Protein AF-A0ABD2ESM4-F1 (afdb_monomer_lite)

Structure (mmCIF, N/CA/C/O backbone):
data_AF-A0ABD2ESM4-F1
#
_entry.id   AF-A0ABD2ESM4-F1
#
loop_
_atom_site.group_PDB
_atom_site.id
_atom_site.type_symbol
_atom_site.label_atom_id
_atom_site.label_alt_id
_atom_site.label_comp_id
_atom_site.label_asym_id
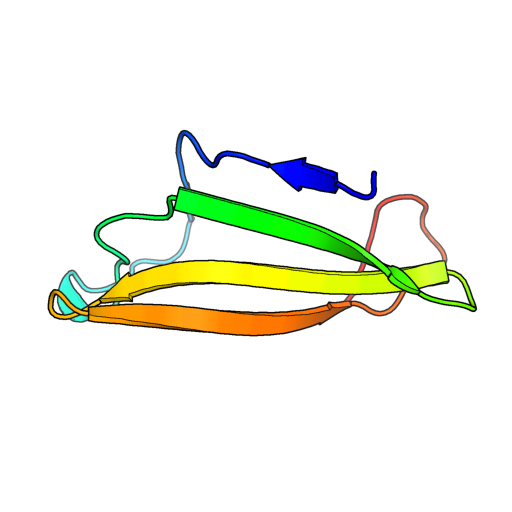_atom_site.label_entity_id
_atom_site.label_seq_id
_atom_site.pdbx_PDB_ins_code
_atom_site.Cartn_x
_atom_site.Cartn_y
_atom_site.Cartn_z
_atom_site.occupancy
_atom_site.B_iso_or_equiv
_atom_site.auth_seq_id
_atom_site.auth_comp_id
_atom_site.auth_asym_id
_atom_site.auth_atom_id
_atom_site.pdbx_PDB_model_num
ATOM 1 N N . MET A 1 1 ? -0.741 -0.889 -13.345 1.00 71.19 1 MET A N 1
ATOM 2 C CA . MET A 1 1 ? -0.987 -1.300 -11.944 1.00 71.19 1 MET A CA 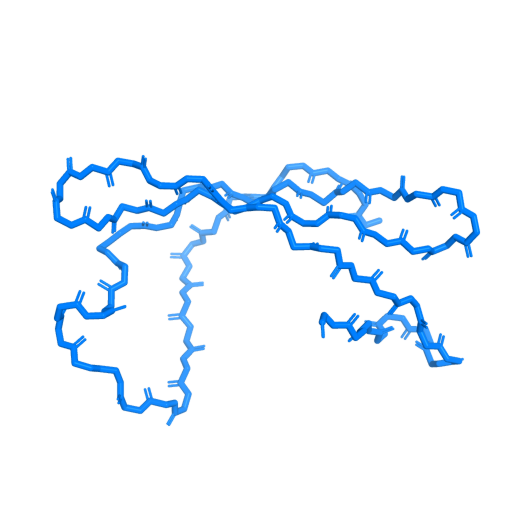1
ATOM 3 C C . MET A 1 1 ? -1.005 -0.110 -10.977 1.00 71.19 1 MET A C 1
ATOM 5 O O . MET A 1 1 ? -1.412 -0.286 -9.835 1.00 71.19 1 MET A O 1
ATOM 9 N N . SER A 1 2 ? -0.617 1.094 -11.422 1.00 89.25 2 SER A N 1
ATOM 10 C CA . SER A 1 2 ? -0.779 2.321 -10.642 1.00 89.25 2 SER A CA 1
ATOM 11 C C . SER A 1 2 ? -2.254 2.670 -10.437 1.00 89.25 2 SER A C 1
ATOM 13 O O . SER A 1 2 ? -3.092 2.397 -11.298 1.00 89.25 2 SER A O 1
ATOM 15 N N . GLY A 1 3 ? -2.561 3.254 -9.283 1.00 93.00 3 GLY A N 1
ATOM 16 C CA . GLY A 1 3 ? -3.914 3.621 -8.883 1.00 93.00 3 GLY A CA 1
ATOM 17 C C . GLY A 1 3 ? -4.167 3.411 -7.394 1.00 93.00 3 GLY A C 1
ATOM 18 O O . GLY A 1 3 ? -3.306 2.932 -6.653 1.00 93.00 3 GLY A O 1
ATOM 19 N N . THR A 1 4 ? -5.373 3.776 -6.972 1.00 93.56 4 THR A N 1
ATOM 20 C CA . THR A 1 4 ? -5.846 3.600 -5.598 1.00 93.56 4 THR A CA 1
ATOM 21 C C . THR A 1 4 ? -6.670 2.324 -5.490 1.0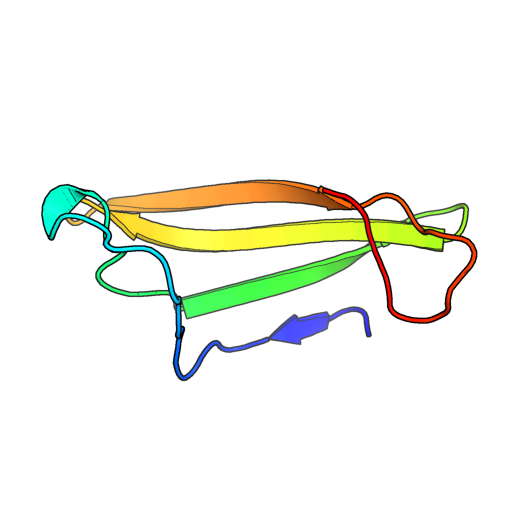0 93.56 4 THR A C 1
ATOM 23 O O . THR A 1 4 ? -7.625 2.120 -6.237 1.00 93.56 4 THR A O 1
ATOM 26 N N . TRP A 1 5 ? -6.314 1.489 -4.523 1.00 91.56 5 TRP A N 1
ATOM 27 C CA . TRP A 1 5 ? -6.912 0.191 -4.259 1.00 91.56 5 TRP A CA 1
ATOM 28 C C . TRP A 1 5 ? -7.537 0.178 -2.866 1.00 91.56 5 TRP A C 1
ATOM 30 O O . TRP A 1 5 ? -6.906 0.552 -1.875 1.00 91.56 5 TRP A O 1
ATOM 40 N N . TYR A 1 6 ? -8.781 -0.289 -2.788 1.00 90.25 6 TYR A N 1
ATOM 41 C CA . TYR A 1 6 ? -9.482 -0.491 -1.524 1.00 90.25 6 TYR A CA 1
ATOM 42 C C . TYR A 1 6 ? -9.257 -1.918 -1.045 1.00 90.25 6 TYR A C 1
ATOM 44 O O . TYR A 1 6 ? -9.690 -2.883 -1.681 1.00 90.25 6 TYR A O 1
ATOM 52 N N . VAL A 1 7 ? -8.569 -2.052 0.085 1.00 90.12 7 VAL A N 1
ATOM 53 C CA . VAL A 1 7 ? -8.260 -3.357 0.666 1.00 90.12 7 VAL A CA 1
ATOM 54 C C . VAL A 1 7 ? -9.519 -3.922 1.314 1.00 90.12 7 VAL A C 1
ATOM 56 O O . VAL A 1 7 ? -10.089 -3.319 2.218 1.00 90.12 7 VAL A O 1
ATOM 59 N N . ARG A 1 8 ? -9.960 -5.093 0.847 1.00 87.81 8 ARG A N 1
ATOM 60 C CA . ARG A 1 8 ? -11.096 -5.814 1.447 1.00 87.81 8 ARG A CA 1
ATOM 61 C C . ARG A 1 8 ? -10.669 -6.740 2.578 1.00 87.81 8 ARG A C 1
ATOM 63 O O . ARG A 1 8 ? -11.397 -6.888 3.551 1.00 87.81 8 ARG A O 1
ATOM 70 N N . ALA A 1 9 ? -9.509 -7.371 2.434 1.00 88.06 9 ALA A N 1
ATOM 71 C CA . ALA A 1 9 ? -8.961 -8.303 3.406 1.00 88.06 9 ALA A CA 1
ATOM 72 C C . ALA A 1 9 ? -7.434 -8.335 3.300 1.00 88.06 9 ALA A C 1
ATOM 74 O O . ALA A 1 9 ? -6.874 -8.103 2.228 1.00 88.06 9 ALA A O 1
ATOM 75 N N . VAL A 1 10 ? -6.779 -8.653 4.415 1.00 86.31 10 VAL A N 1
ATOM 76 C CA . VAL A 1 10 ? -5.344 -8.939 4.491 1.00 86.31 10 VAL A CA 1
ATOM 77 C C . VAL A 1 10 ? -5.195 -10.307 5.137 1.00 86.31 10 VAL A C 1
ATOM 79 O O . VAL A 1 10 ? -5.807 -10.569 6.169 1.00 86.31 10 VAL A O 1
ATOM 82 N N . VAL A 1 11 ? -4.391 -11.172 4.526 1.00 87.44 11 VAL A N 1
ATOM 83 C CA . VAL A 1 11 ? -4.079 -12.508 5.040 1.00 87.44 11 VAL A CA 1
ATOM 84 C C . VAL A 1 11 ? -2.566 -12.608 5.170 1.00 87.44 11 VAL A C 1
ATOM 86 O O . VAL A 1 11 ? -1.838 -12.162 4.284 1.00 87.44 11 VAL A O 1
ATOM 89 N N . THR A 1 12 ? -2.087 -13.158 6.282 1.00 87.69 12 THR A N 1
ATOM 90 C CA . THR A 1 12 ? -0.661 -13.387 6.522 1.00 87.69 12 THR A CA 1
ATOM 91 C C . THR A 1 12 ? -0.466 -14.725 7.221 1.00 87.69 12 THR A C 1
ATOM 93 O O . THR A 1 12 ? -1.289 -15.138 8.032 1.00 87.69 12 THR A O 1
ATOM 96 N N . ASP A 1 13 ? 0.625 -15.394 6.875 1.00 90.81 13 ASP A N 1
ATOM 97 C CA . ASP A 1 13 ? 1.159 -16.593 7.518 1.00 90.81 13 ASP A CA 1
ATOM 98 C C . ASP A 1 13 ? 1.912 -16.282 8.823 1.00 90.81 13 ASP A C 1
ATOM 100 O O . ASP A 1 13 ? 2.222 -17.185 9.598 1.00 90.81 13 ASP A O 1
ATOM 104 N N . LYS A 1 14 ? 2.213 -15.003 9.080 1.00 85.75 14 LYS A N 1
ATOM 105 C CA . LYS A 1 14 ? 2.900 -14.561 10.292 1.00 85.75 14 LYS A CA 1
ATOM 106 C C . LYS A 1 14 ? 1.927 -14.455 11.452 1.00 85.75 14 LYS A C 1
ATOM 108 O O . LYS A 1 14 ? 0.904 -13.776 11.357 1.00 85.75 14 LYS A O 1
ATOM 113 N N . ASP A 1 15 ? 2.317 -15.021 12.587 1.00 84.50 15 ASP A N 1
ATOM 114 C CA . ASP A 1 15 ? 1.561 -14.848 13.818 1.00 84.50 15 ASP A CA 1
ATOM 115 C C . ASP A 1 15 ? 1.832 -13.457 14.413 1.00 84.50 15 ASP A C 1
ATOM 117 O O . ASP A 1 15 ? 2.846 -13.192 15.064 1.00 84.50 15 ASP A O 1
ATOM 121 N N . LEU A 1 16 ? 0.963 -12.505 14.078 1.00 82.88 16 LEU A N 1
ATOM 122 C CA . LEU A 1 16 ? 1.005 -11.146 14.610 1.00 82.88 16 LEU A CA 1
ATOM 123 C C . LEU A 1 16 ? 0.224 -11.098 15.924 1.00 82.88 16 LEU A C 1
ATOM 125 O O . LEU A 1 16 ? -0.929 -11.523 15.950 1.00 82.88 16 LEU A O 1
ATOM 129 N N . SER A 1 17 ? 0.800 -10.515 16.979 1.00 81.19 17 SER A N 1
ATOM 130 C CA . SER A 1 17 ? 0.038 -10.203 18.193 1.00 81.19 17 SER A CA 1
ATOM 131 C C . SER A 1 17 ? -1.099 -9.225 17.884 1.00 81.19 17 SER A C 1
ATOM 133 O O . SER A 1 17 ? -0.990 -8.416 16.959 1.00 81.19 17 SER A O 1
ATOM 135 N N . GLU A 1 18 ? -2.172 -9.259 18.675 1.00 76.00 18 GLU A N 1
ATOM 136 C CA . GLU A 1 18 ? -3.343 -8.382 18.497 1.00 76.00 18 GLU A CA 1
ATOM 137 C C . GLU A 1 18 ? -2.964 -6.891 18.435 1.00 76.00 18 GLU A C 1
ATOM 139 O O . GLU A 1 18 ? -3.523 -6.135 17.648 1.00 76.00 18 GLU A O 1
ATOM 144 N N . GLU A 1 19 ? -1.937 -6.473 19.179 1.00 75.50 19 GLU A N 1
ATOM 145 C CA . GLU A 1 19 ? -1.412 -5.099 19.153 1.00 75.50 19 GLU A CA 1
ATOM 146 C C . GLU A 1 19 ? -0.708 -4.727 17.838 1.00 75.50 19 GLU A C 1
ATOM 148 O O . GLU A 1 19 ? -0.667 -3.559 17.444 1.00 75.50 19 GLU A O 1
ATOM 153 N N . ARG A 1 20 ? -0.103 -5.708 17.157 1.00 76.25 20 ARG A N 1
ATOM 154 C CA . ARG A 1 20 ? 0.618 -5.515 15.889 1.00 76.25 20 ARG A CA 1
ATOM 155 C C . ARG A 1 20 ? -0.288 -5.699 14.676 1.00 76.25 20 ARG A C 1
ATOM 157 O O . ARG A 1 20 ? 0.098 -5.275 13.585 1.00 76.25 20 ARG A O 1
ATOM 164 N N . ARG A 1 21 ? -1.466 -6.307 14.847 1.00 80.56 21 ARG A N 1
ATOM 165 C CA . ARG A 1 21 ? -2.463 -6.457 13.786 1.00 80.56 21 ARG A CA 1
ATOM 166 C C . ARG A 1 21 ? -3.152 -5.113 13.528 1.00 80.56 21 ARG A C 1
ATOM 168 O O . ARG A 1 21 ? -3.766 -4.551 14.434 1.00 80.56 21 ARG A O 1
ATOM 175 N N . PRO A 1 22 ? -3.075 -4.566 12.303 1.00 79.06 22 PRO A N 1
ATOM 176 C CA . PRO A 1 22 ? -3.830 -3.368 11.972 1.00 79.06 22 PRO A CA 1
ATOM 177 C C . PRO A 1 22 ? -5.328 -3.675 12.039 1.00 79.06 22 PRO A C 1
ATOM 179 O O . PRO A 1 22 ? -5.801 -4.626 11.419 1.00 79.06 22 PRO A O 1
ATOM 182 N N . ARG A 1 23 ? -6.090 -2.848 12.763 1.00 79.25 23 ARG A N 1
ATOM 183 C CA . ARG A 1 23 ? -7.542 -3.044 12.940 1.00 79.25 23 ARG A CA 1
ATOM 184 C C . ARG A 1 23 ? -8.312 -2.859 11.636 1.00 79.25 23 ARG A C 1
ATOM 186 O O . ARG A 1 23 ? -9.328 -3.507 11.406 1.00 79.25 23 ARG A O 1
ATOM 193 N N . LYS A 1 24 ? -7.846 -1.929 10.801 1.00 8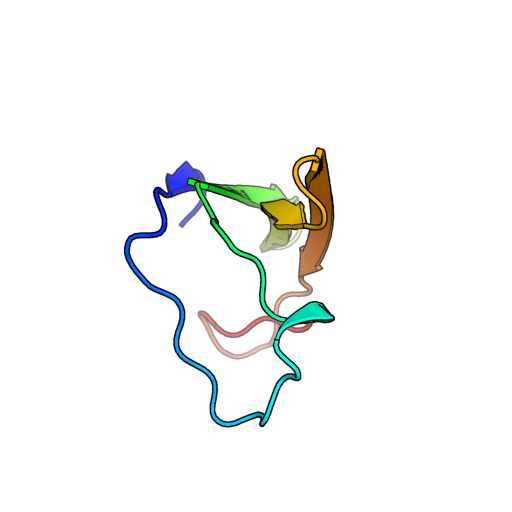1.38 24 LYS A N 1
ATOM 194 C CA . LYS A 1 24 ? -8.405 -1.611 9.484 1.00 81.38 24 LYS A CA 1
ATOM 195 C C . LYS A 1 24 ? -7.279 -1.208 8.545 1.00 81.38 24 LYS A C 1
ATOM 197 O O . LYS A 1 24 ? -6.383 -0.467 8.944 1.00 81.38 24 LYS A O 1
ATOM 202 N N . VAL A 1 25 ? -7.367 -1.642 7.295 1.00 82.44 25 VAL A N 1
ATOM 203 C CA . VAL A 1 25 ? -6.554 -1.147 6.180 1.00 82.44 25 VAL A CA 1
ATOM 204 C C . VAL A 1 25 ? -7.544 -0.638 5.146 1.00 82.44 25 VAL A C 1
ATOM 206 O O . VAL A 1 25 ? -8.354 -1.420 4.661 1.00 82.44 25 VAL A O 1
ATOM 209 N N . SER A 1 26 ? -7.563 0.667 4.878 1.00 70.00 26 SER A N 1
ATOM 210 C CA . SER A 1 26 ? -8.634 1.267 4.068 1.00 70.00 26 SER A CA 1
ATOM 211 C C . SER A 1 26 ? -8.195 1.625 2.652 1.00 70.00 26 SER A C 1
ATOM 213 O O . SER A 1 26 ? -9.026 1.584 1.747 1.00 70.00 26 SER A O 1
ATOM 215 N N . LEU A 1 27 ? -6.911 1.930 2.435 1.00 88.12 27 LEU A N 1
ATOM 216 C CA . LEU A 1 27 ? -6.411 2.464 1.167 1.00 88.12 27 LEU A CA 1
ATOM 217 C C . LEU A 1 27 ? -4.958 2.048 0.912 1.00 88.12 27 LEU A C 1
ATOM 219 O O . LEU A 1 27 ? -4.095 2.210 1.780 1.00 88.12 27 LEU A O 1
ATOM 223 N N . VAL A 1 28 ? -4.703 1.552 -0.300 1.00 93.06 28 VAL A N 1
ATOM 224 C CA . VAL A 1 28 ? -3.366 1.328 -0.856 1.00 93.06 28 VAL A CA 1
ATOM 225 C C . VAL A 1 28 ? -3.257 2.095 -2.167 1.00 93.06 28 VAL A C 1
ATOM 227 O O . VAL A 1 28 ? -3.963 1.794 -3.124 1.00 93.06 28 VAL A O 1
ATOM 230 N N . THR A 1 29 ? -2.363 3.072 -2.231 1.00 94.94 29 THR A N 1
ATOM 231 C CA . THR A 1 29 ? -2.060 3.802 -3.464 1.00 94.94 29 THR A CA 1
ATOM 232 C C . THR A 1 29 ? -0.754 3.287 -4.033 1.00 94.94 29 THR A C 1
ATOM 234 O O . THR A 1 29 ? 0.267 3.306 -3.350 1.00 94.94 29 THR A O 1
ATOM 237 N N . VAL A 1 30 ? -0.788 2.839 -5.284 1.00 94.94 30 VAL A N 1
ATOM 238 C CA . VAL A 1 30 ? 0.392 2.398 -6.027 1.00 94.94 30 VAL A CA 1
ATOM 239 C C . VAL A 1 30 ? 0.735 3.467 -7.053 1.00 94.94 30 VAL A C 1
ATOM 241 O O . VAL A 1 30 ? -0.070 3.767 -7.938 1.00 94.94 30 VAL A O 1
ATOM 244 N N . THR A 1 31 ? 1.938 4.016 -6.961 1.00 95.31 31 THR A N 1
ATOM 245 C CA . THR A 1 31 ? 2.460 5.012 -7.898 1.00 95.31 31 THR A CA 1
ATOM 246 C C . THR A 1 31 ? 3.615 4.395 -8.669 1.00 95.31 31 THR A C 1
ATOM 248 O O . THR A 1 31 ? 4.549 3.878 -8.064 1.00 95.31 31 THR A O 1
ATOM 251 N N . ALA A 1 32 ? 3.552 4.429 -10.000 1.00 94.19 32 ALA A N 1
ATOM 252 C CA . ALA A 1 32 ? 4.684 4.040 -10.834 1.00 94.19 32 ALA A CA 1
ATOM 253 C C . ALA A 1 32 ? 5.703 5.184 -10.864 1.00 94.19 32 ALA A C 1
ATOM 255 O O . ALA A 1 32 ? 5.318 6.340 -11.048 1.00 94.19 32 ALA A O 1
ATOM 256 N N . LEU A 1 33 ? 6.976 4.856 -10.675 1.00 93.12 33 LEU A N 1
ATOM 257 C CA . LEU A 1 33 ? 8.092 5.793 -10.716 1.00 93.12 33 LEU A CA 1
ATOM 258 C C . LEU A 1 33 ? 8.839 5.667 -12.048 1.00 93.12 33 LEU A C 1
ATOM 260 O O . LEU A 1 33 ? 8.701 4.681 -12.783 1.00 93.12 33 LEU A O 1
ATOM 264 N N . GLU A 1 34 ? 9.656 6.670 -12.360 1.00 89.31 34 GLU A N 1
ATOM 265 C CA . GLU A 1 34 ? 10.586 6.580 -13.484 1.00 89.31 34 GLU A CA 1
ATOM 266 C C . GLU A 1 34 ? 11.551 5.402 -13.294 1.00 89.31 34 GLU A C 1
ATOM 268 O O . GLU A 1 34 ? 11.895 5.022 -12.177 1.00 89.31 34 GLU A O 1
ATOM 273 N N . GLY A 1 35 ? 11.957 4.770 -14.395 1.00 86.69 35 GLY A N 1
ATOM 274 C CA . GLY A 1 35 ? 12.813 3.583 -14.340 1.00 86.69 35 GLY A CA 1
ATOM 275 C C . GLY A 1 35 ? 12.081 2.282 -13.993 1.00 86.69 35 GLY A C 1
ATOM 276 O O . GLY A 1 35 ? 12.697 1.227 -14.072 1.00 86.69 35 GLY A O 1
ATOM 277 N N . GLY A 1 36 ? 10.772 2.314 -13.716 1.00 89.88 36 GLY A N 1
ATOM 278 C CA . GLY A 1 36 ? 9.932 1.123 -13.534 1.00 89.88 36 GLY A CA 1
ATOM 279 C C . GLY A 1 36 ? 9.771 0.652 -12.087 1.00 89.88 36 GLY A C 1
ATOM 280 O O . GLY A 1 36 ? 9.070 -0.335 -11.858 1.00 89.88 36 GLY A O 1
ATOM 281 N N . ASP A 1 37 ? 10.376 1.360 -11.134 1.00 94.00 37 ASP A N 1
ATOM 282 C CA . ASP A 1 37 ? 10.130 1.190 -9.702 1.00 94.00 37 ASP A CA 1
ATOM 283 C C . ASP A 1 37 ? 8.721 1.670 -9.320 1.00 94.00 37 ASP A C 1
ATOM 285 O O . ASP A 1 37 ? 7.991 2.274 -10.115 1.00 94.00 37 ASP A O 1
ATOM 289 N N . MET A 1 38 ? 8.310 1.392 -8.085 1.00 94.38 38 MET A N 1
ATOM 290 C CA . MET A 1 38 ? 7.013 1.794 -7.551 1.00 94.38 38 MET A CA 1
ATOM 291 C C . MET A 1 38 ? 7.137 2.396 -6.153 1.00 94.38 38 MET A C 1
ATOM 293 O O . MET A 1 38 ? 8.033 2.061 -5.386 1.00 94.38 38 MET A O 1
ATOM 297 N N . GLU A 1 39 ? 6.195 3.262 -5.792 1.00 96.06 39 GLU A N 1
ATOM 298 C CA . GLU A 1 39 ? 5.953 3.669 -4.407 1.00 96.06 39 GLU A CA 1
ATOM 299 C C . GLU A 1 39 ? 4.561 3.191 -3.997 1.00 96.06 39 GLU A C 1
ATOM 301 O O . GLU A 1 39 ? 3.562 3.500 -4.653 1.00 96.06 39 GLU A O 1
ATOM 306 N N . VAL A 1 40 ? 4.490 2.444 -2.897 1.00 95.12 40 VAL A N 1
ATOM 307 C CA . VAL A 1 40 ? 3.232 2.004 -2.299 1.00 95.12 40 VAL A CA 1
ATOM 308 C C . VAL A 1 40 ? 2.970 2.812 -1.042 1.00 95.12 40 VAL A C 1
ATOM 310 O O . VAL A 1 40 ? 3.730 2.767 -0.078 1.00 95.12 40 VAL A O 1
ATOM 313 N N . THR A 1 41 ? 1.864 3.544 -1.032 1.00 95.56 41 THR A N 1
ATOM 314 C CA . THR A 1 41 ? 1.364 4.221 0.161 1.00 95.56 41 THR A CA 1
ATOM 315 C C . THR A 1 41 ? 0.229 3.408 0.758 1.00 95.56 41 THR A C 1
ATOM 317 O O . THR A 1 41 ? -0.778 3.185 0.093 1.00 95.56 41 THR A O 1
ATOM 320 N N . ILE A 1 42 ? 0.367 2.990 2.012 1.00 93.69 42 ILE A N 1
ATOM 321 C CA . ILE A 1 42 ? -0.662 2.258 2.750 1.00 93.69 42 ILE A CA 1
ATOM 322 C C . ILE A 1 42 ? -1.111 3.058 3.967 1.00 93.69 42 ILE A C 1
ATOM 324 O O . ILE A 1 42 ? -0.283 3.558 4.731 1.00 93.69 42 ILE A O 1
ATOM 328 N N . THR A 1 43 ? -2.425 3.131 4.166 1.00 91.94 43 THR A N 1
ATOM 329 C CA . THR A 1 43 ? -3.028 3.713 5.366 1.00 91.94 43 THR A CA 1
ATOM 330 C C . THR A 1 43 ? -3.700 2.618 6.181 1.00 91.94 43 THR A C 1
ATOM 332 O O . THR A 1 43 ? -4.600 1.923 5.697 1.00 91.94 43 THR A O 1
ATOM 335 N N . PHE A 1 44 ? -3.269 2.469 7.430 1.00 90.25 44 PHE A N 1
ATOM 336 C CA . PHE A 1 44 ? -3.810 1.487 8.362 1.00 90.25 44 PHE A CA 1
ATOM 337 C C . PHE A 1 44 ? -4.086 2.104 9.728 1.00 90.25 44 PHE A C 1
ATOM 339 O O . PHE A 1 44 ? -3.460 3.076 10.137 1.00 90.25 44 PHE A O 1
ATOM 346 N N . MET A 1 45 ? -5.033 1.517 10.449 1.00 87.44 45 MET A N 1
ATOM 347 C CA . MET A 1 45 ? -5.398 1.940 11.792 1.00 87.44 45 MET A CA 1
ATOM 348 C C . MET A 1 45 ? -4.679 1.084 12.836 1.00 87.44 45 MET A C 1
ATOM 350 O O . MET A 1 45 ? -4.781 -0.147 12.808 1.00 87.44 45 MET A O 1
ATOM 354 N N . LYS A 1 46 ? -3.987 1.738 13.768 1.00 86.25 46 LYS A N 1
ATOM 355 C CA . LYS A 1 46 ? -3.326 1.126 14.929 1.00 86.25 46 LYS A CA 1
ATOM 356 C C . LYS A 1 46 ? -3.545 2.034 16.134 1.00 86.25 46 LYS A C 1
ATOM 358 O O . LYS A 1 46 ? -3.372 3.241 16.001 1.00 86.25 46 LYS A O 1
ATOM 363 N N . GLU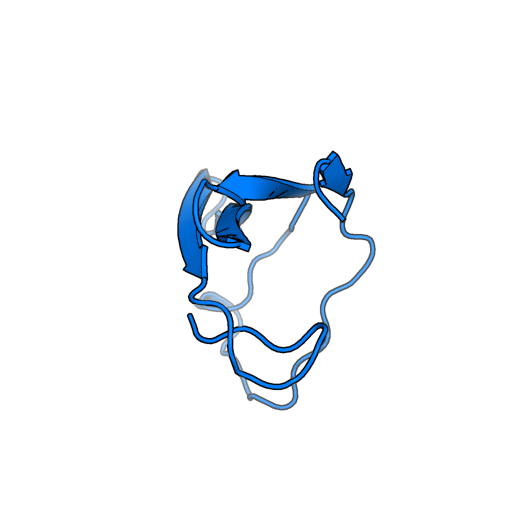 A 1 47 ? -3.936 1.456 17.272 1.00 85.38 47 GLU A N 1
ATOM 364 C CA . GLU A 1 47 ? -4.218 2.211 18.512 1.00 85.38 47 GLU A CA 1
ATOM 365 C C . GLU A 1 47 ? -5.206 3.371 18.280 1.00 85.38 47 GLU A C 1
ATOM 367 O O . GLU A 1 47 ? -4.998 4.493 18.725 1.00 85.38 47 GLU A O 1
ATOM 372 N N . ASP A 1 48 ? -6.257 3.099 17.498 1.00 85.75 48 ASP A N 1
ATOM 373 C CA . ASP A 1 48 ? -7.308 4.053 17.108 1.00 85.75 48 ASP A CA 1
ATOM 374 C C . ASP A 1 48 ? -6.807 5.321 16.383 1.00 85.75 48 ASP A C 1
ATOM 376 O O . ASP A 1 48 ? -7.548 6.283 16.186 1.00 85.75 48 ASP A O 1
ATOM 380 N N . GLN A 1 49 ? -5.568 5.284 15.886 1.00 89.25 49 GLN A N 1
ATOM 381 C CA . GLN A 1 49 ? -4.965 6.312 15.045 1.00 89.25 49 GLN A CA 1
ATOM 382 C C . GLN A 1 49 ? -4.714 5.788 13.631 1.00 89.25 49 GLN A C 1
ATOM 384 O O . GLN A 1 49 ? -4.387 4.616 13.421 1.00 89.25 49 GLN A O 1
ATOM 389 N N . CYS A 1 50 ? -4.852 6.674 12.646 1.00 89.75 50 CYS A N 1
ATOM 390 C CA . CYS A 1 50 ? -4.501 6.384 11.262 1.00 89.75 50 CYS A CA 1
ATOM 391 C C . CYS A 1 50 ? -3.005 6.615 11.046 1.00 89.75 50 CYS A C 1
ATOM 393 O O . CYS A 1 50 ? -2.511 7.730 11.192 1.00 89.75 50 CYS A O 1
ATOM 395 N N . HIS A 1 51 ? -2.306 5.564 10.636 1.00 90.25 51 HIS A N 1
ATOM 396 C CA . HIS A 1 51 ? -0.896 5.594 10.278 1.00 90.25 51 HIS A CA 1
ATOM 397 C C . HIS A 1 51 ? -0.765 5.421 8.775 1.00 90.25 51 HIS A C 1
ATOM 399 O O . HIS A 1 51 ? -1.288 4.465 8.199 1.00 90.25 51 HIS A O 1
ATOM 405 N N . GLN A 1 52 ? -0.037 6.335 8.146 1.00 93.19 52 GLN A N 1
ATOM 406 C CA . GLN A 1 52 ? 0.310 6.239 6.737 1.00 93.19 52 GLN A CA 1
ATOM 407 C C . GLN A 1 52 ? 1.779 5.837 6.608 1.00 93.19 52 GLN A C 1
ATOM 409 O O . GLN A 1 52 ? 2.658 6.418 7.246 1.00 93.19 52 GLN A O 1
ATOM 414 N N . ARG A 1 53 ? 2.057 4.836 5.774 1.00 92.50 53 ARG A N 1
ATOM 415 C CA . ARG A 1 53 ? 3.416 4.409 5.427 1.00 92.50 53 ARG A CA 1
ATOM 416 C C . ARG A 1 53 ? 3.606 4.508 3.926 1.00 92.50 53 ARG A C 1
ATOM 418 O O . ARG A 1 53 ? 2.733 4.099 3.168 1.00 92.50 53 ARG A O 1
ATOM 425 N N . LYS A 1 54 ? 4.767 5.013 3.524 1.00 95.19 54 LYS A N 1
ATOM 426 C CA . LYS A 1 54 ? 5.269 4.948 2.153 1.00 95.19 54 LYS A CA 1
ATOM 427 C C . LYS A 1 54 ? 6.341 3.875 2.082 1.00 95.19 54 LYS A C 1
ATOM 429 O O . LYS A 1 54 ? 7.217 3.836 2.945 1.00 95.19 54 LYS A O 1
ATOM 434 N N . ILE A 1 55 ? 6.232 3.005 1.093 1.00 95.00 55 ILE A N 1
ATOM 435 C CA . ILE A 1 55 ? 7.093 1.846 0.907 1.00 95.00 55 ILE A CA 1
ATOM 436 C C . ILE A 1 55 ? 7.621 1.914 -0.528 1.00 95.00 55 ILE A C 1
ATOM 438 O O . ILE A 1 55 ? 6.838 1.702 -1.460 1.00 95.00 55 ILE A O 1
ATOM 442 N N . PRO A 1 56 ? 8.905 2.253 -0.731 1.00 94.81 56 PRO A N 1
ATOM 443 C CA . PRO A 1 56 ? 9.517 2.156 -2.046 1.00 94.81 56 PRO A CA 1
ATOM 444 C C . PRO A 1 56 ? 9.634 0.681 -2.440 1.00 94.81 56 PRO A C 1
ATOM 446 O O . PRO A 1 56 ? 9.880 -0.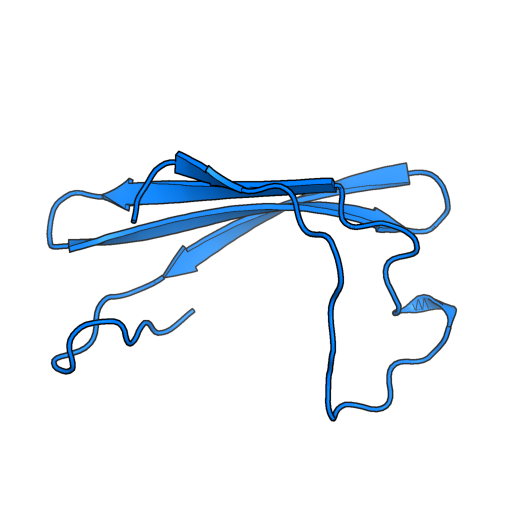179 -1.601 1.00 94.81 56 PRO A O 1
ATOM 449 N N . MET A 1 57 ? 9.431 0.392 -3.715 1.00 94.94 57 MET A N 1
ATOM 450 C CA . MET A 1 57 ? 9.456 -0.947 -4.280 1.00 94.94 57 MET A CA 1
ATOM 451 C C . MET A 1 57 ? 10.310 -0.941 -5.542 1.00 94.94 57 MET A C 1
ATOM 453 O O . MET A 1 57 ? 9.925 -0.385 -6.569 1.00 94.94 57 MET A O 1
ATOM 457 N N . GLN A 1 58 ? 11.469 -1.580 -5.461 1.00 95.38 58 GLN A N 1
ATOM 458 C CA . GLN A 1 58 ? 12.397 -1.740 -6.571 1.00 95.38 58 GLN A CA 1
ATOM 459 C C . GLN A 1 58 ? 11.891 -2.817 -7.522 1.00 95.38 58 GLN A C 1
ATOM 461 O O . GLN A 1 58 ? 11.506 -3.909 -7.084 1.00 95.38 58 GLN A O 1
ATOM 466 N N . ARG A 1 59 ? 11.896 -2.534 -8.824 1.00 93.44 59 ARG A N 1
ATOM 467 C CA . ARG A 1 59 ? 11.582 -3.545 -9.836 1.00 93.44 59 ARG A CA 1
ATOM 468 C C . ARG A 1 59 ? 12.622 -4.661 -9.809 1.00 93.44 59 ARG A C 1
ATOM 470 O O . ARG A 1 59 ? 13.801 -4.423 -9.543 1.00 93.44 59 ARG A O 1
ATOM 477 N N . THR A 1 60 ? 12.197 -5.873 -10.125 1.00 95.12 60 THR A N 1
ATOM 478 C CA . THR A 1 60 ? 13.113 -6.983 -10.403 1.00 95.12 60 THR A CA 1
ATOM 479 C C . THR A 1 60 ? 13.083 -7.326 -11.892 1.00 95.12 60 THR A C 1
ATOM 481 O O . THR A 1 60 ? 12.300 -6.757 -12.655 1.00 95.12 60 THR A O 1
ATOM 484 N N . ASP A 1 61 ? 13.933 -8.264 -12.314 1.00 94.69 61 ASP A N 1
ATOM 485 C CA . ASP A 1 61 ? 13.949 -8.753 -13.699 1.00 94.69 61 ASP A CA 1
ATOM 486 C C . ASP A 1 61 ? 12.672 -9.532 -14.066 1.00 94.69 61 ASP A C 1
ATOM 488 O O . ASP A 1 61 ? 12.357 -9.714 -15.241 1.00 94.69 61 ASP A O 1
ATOM 492 N N . GLU A 1 62 ? 11.916 -9.989 -13.063 1.00 96.00 62 GLU A N 1
ATOM 493 C CA . GLU A 1 62 ? 10.670 -10.722 -13.250 1.00 96.00 62 GLU A CA 1
ATOM 494 C C . GLU A 1 62 ? 9.460 -9.767 -13.268 1.00 96.00 62 GLU A C 1
ATOM 496 O O . GLU A 1 62 ? 9.193 -9.089 -12.270 1.00 96.00 62 GLU A O 1
ATOM 501 N N . PRO A 1 63 ? 8.658 -9.736 -14.351 1.00 90.56 63 PRO A N 1
ATOM 502 C CA . PRO A 1 63 ? 7.477 -8.880 -14.429 1.00 90.56 63 PRO A CA 1
ATOM 503 C C . PRO A 1 63 ? 6.490 -9.127 -13.282 1.00 90.56 63 PRO A C 1
ATOM 505 O O . PRO A 1 63 ? 6.066 -10.253 -13.032 1.00 90.56 63 PRO A O 1
ATOM 508 N N . GLY A 1 64 ? 6.090 -8.053 -12.599 1.00 89.06 64 GLY A N 1
ATOM 509 C CA . GLY A 1 64 ? 5.137 -8.113 -11.487 1.00 89.06 64 GLY A CA 1
ATOM 510 C C . GLY A 1 64 ? 5.748 -8.477 -10.131 1.00 89.06 64 GLY A C 1
ATOM 511 O O . GLY A 1 64 ? 5.027 -8.441 -9.133 1.00 89.06 64 GLY A O 1
ATOM 512 N N . LYS A 1 65 ? 7.052 -8.774 -10.058 1.00 93.25 65 LYS A N 1
ATOM 513 C CA . LYS A 1 65 ? 7.772 -8.902 -8.789 1.00 93.25 65 LYS A CA 1
ATOM 514 C C . LYS A 1 65 ? 8.507 -7.608 -8.455 1.00 93.25 65 LYS A C 1
ATOM 516 O O . LYS A 1 65 ? 9.136 -6.977 -9.300 1.00 93.25 65 LYS A O 1
ATOM 521 N N . TYR A 1 66 ? 8.432 -7.244 -7.182 1.00 93.25 66 TYR A N 1
ATOM 522 C CA . TYR A 1 66 ? 9.077 -6.062 -6.634 1.00 93.25 66 TYR A CA 1
ATOM 523 C C . TYR A 1 66 ? 9.750 -6.400 -5.308 1.00 93.25 66 TYR A C 1
ATOM 525 O O . TYR A 1 66 ? 9.315 -7.306 -4.591 1.00 93.25 66 TYR A O 1
ATOM 533 N N . ARG A 1 67 ? 10.805 -5.659 -4.977 1.00 94.38 67 ARG A N 1
ATOM 534 C CA . ARG A 1 67 ? 11.514 -5.739 -3.701 1.00 94.38 67 ARG A CA 1
ATOM 535 C C . ARG A 1 67 ? 11.279 -4.453 -2.914 1.00 94.38 67 ARG A C 1
ATOM 537 O O . ARG A 1 67 ? 11.640 -3.384 -3.389 1.00 94.38 67 ARG A O 1
ATOM 544 N N . ALA A 1 68 ? 10.657 -4.578 -1.746 1.00 88.81 68 ALA A N 1
ATOM 545 C CA . ALA A 1 68 ? 10.520 -3.494 -0.774 1.00 88.81 68 ALA A CA 1
ATOM 546 C C . ALA A 1 68 ? 11.741 -3.408 0.151 1.00 88.81 68 ALA A C 1
ATOM 548 O O . ALA A 1 68 ? 12.407 -4.458 0.325 1.00 88.81 68 ALA A O 1
#

Radius of gyration: 13.5 Å; chains: 1; bounding box: 25×23×34 Å

Secondary structure (DSSP, 8-state):
--EEE-------SS---TTTS-SEEEEEEEEEPGGG-EEEEEEEEETTEEEEEEEEEEE-SSTT-EE-

pLDDT: mean 89.06, std 6.18, range [70.0, 96.06]

Organism: Daubentonia madagascariensis (NCBI:txid31869)

InterPro domains:
  IPR000566 Lipocalin/cytosolic fatty-acid binding domain [PF00061] (2-67)
  IPR002345 Lipocalin [PTHR11430] (1-68)
  IPR002450 von Ebner's gland protein/ Bos/Can allergen [PR01175] (25-36)
  IPR002450 von Ebner's gland protein/ Bos/Can allergen [PR01175] (38-50)
  IPR002450 von Ebner's gland protein/ Bos/Can allergen [PR01175] (55-68)
  IPR012674 Calycin [G3DSA:2.40.128.20] (1-68)
  IPR012674 Calycin [SSF50814] (1-67)

Foldseek 3Di:
DFDKDADPDDDDPDDDDPQRDFPDWGIWGWDADPPGWIWIWTWTHGPNDIDIDIDTWDDDPDPPDTDD

Sequence (68 aa):
MSGTWYVRAVVTDKDLSEERRPRKVSLVTVTALEGGDMEVTITFMKEDQCHQRKIPMQRTDEPGKYRA